Protein AF-A0A6J5XLE5-F1 (afdb_monomer_lite)

Secondary structure (DSSP, 8-state):
----SSEEEEEEEEEEEEEEEEEE--SS-SS--EEEEEEEEEEEEPPEEE-SSS---------TTSS---HHHHHHHHHT-TT-EEEEEEEEEEEEEESSTTPPPPPPEEEEEEEEEPPP-----

pLDDT: mean 75.76, std 11.76, range [43.25, 92.56]

Structure (mmCIF, N/CA/C/O backbone):
data_AF-A0A6J5XLE5-F1
#
_entry.id   AF-A0A6J5XLE5-F1
#
loop_
_atom_site.group_PDB
_atom_site.id
_atom_site.type_symbol
_atom_site.label_atom_id
_atom_site.label_alt_id
_atom_site.label_comp_id
_atom_site.label_asym_id
_atom_site.label_entity_id
_atom_site.label_seq_id
_atom_site.pdbx_PDB_ins_code
_atom_site.Cartn_x
_atom_site.Cartn_y
_atom_site.Cartn_z
_atom_site.occupancy
_atom_site.B_iso_or_equiv
_atom_site.auth_seq_id
_atom_site.auth_comp_id
_atom_site.auth_asym_id
_atom_site.auth_atom_id
_atom_site.pdbx_PDB_model_num
ATOM 1 N N . MET A 1 1 ? -3.624 3.429 15.910 1.00 61.62 1 MET A N 1
ATOM 2 C CA . MET A 1 1 ? -3.914 3.562 17.357 1.00 61.62 1 MET A CA 1
ATOM 3 C C . MET A 1 1 ? -5.343 4.045 17.485 1.00 61.62 1 MET A C 1
ATOM 5 O O . MET A 1 1 ? -5.684 4.974 16.767 1.00 61.62 1 MET A O 1
ATOM 9 N N . ASN A 1 2 ? -6.167 3.435 18.336 1.00 66.25 2 ASN A N 1
ATOM 10 C CA . ASN A 1 2 ? -7.456 4.030 18.679 1.00 66.25 2 ASN A CA 1
ATOM 11 C C . ASN A 1 2 ? -7.214 5.103 19.758 1.00 66.25 2 ASN A C 1
ATOM 13 O O . ASN A 1 2 ? -6.824 4.747 20.867 1.00 66.25 2 ASN A O 1
ATOM 17 N N . PRO A 1 3 ? -7.371 6.407 19.470 1.00 65.75 3 PRO A N 1
ATOM 18 C CA . PRO A 1 3 ? -7.127 7.446 20.467 1.00 65.75 3 PRO A CA 1
ATOM 19 C C . PRO A 1 3 ? -8.265 7.557 21.495 1.00 65.75 3 PRO A C 1
ATOM 21 O O . PRO A 1 3 ? -8.138 8.298 22.468 1.00 65.75 3 PRO A O 1
ATOM 24 N N . ASN A 1 4 ? -9.385 6.853 21.297 1.00 67.69 4 ASN A N 1
ATOM 25 C CA . ASN A 1 4 ? -10.611 7.047 22.056 1.00 67.69 4 ASN A CA 1
ATOM 26 C C . ASN A 1 4 ? -11.020 5.779 22.823 1.00 67.69 4 ASN A C 1
ATOM 28 O O . ASN A 1 4 ? -11.150 4.704 22.254 1.00 67.69 4 ASN A O 1
ATOM 32 N N . LYS A 1 5 ? -11.288 5.909 24.128 1.00 67.88 5 LYS A N 1
ATOM 33 C CA . LYS A 1 5 ? -11.741 4.791 24.981 1.00 67.88 5 LYS A CA 1
ATOM 34 C C . LYS A 1 5 ? -13.234 4.459 24.854 1.00 67.88 5 LYS A C 1
ATOM 36 O O . LYS A 1 5 ? -13.669 3.461 25.411 1.00 67.88 5 LYS A O 1
ATOM 41 N N . LYS A 1 6 ? -14.030 5.315 24.204 1.00 71.06 6 LYS A N 1
ATOM 42 C CA . LYS A 1 6 ? -15.497 5.175 24.098 1.00 71.06 6 LYS A CA 1
ATOM 43 C C . LYS A 1 6 ? -15.972 4.690 22.725 1.00 71.06 6 LYS A C 1
ATOM 45 O O . LYS A 1 6 ? -17.140 4.333 22.582 1.00 71.06 6 LYS A O 1
ATOM 50 N N . TRP A 1 7 ? -15.097 4.729 21.725 1.00 72.19 7 TRP A N 1
ATOM 51 C CA . TRP A 1 7 ? -15.421 4.414 20.338 1.00 72.19 7 TRP A CA 1
ATOM 52 C C . TRP A 1 7 ? -14.486 3.323 19.861 1.00 72.19 7 TRP A C 1
ATOM 54 O O . TRP A 1 7 ? -13.275 3.497 19.944 1.00 72.19 7 TRP A O 1
ATOM 64 N N . ASP A 1 8 ? -15.036 2.239 19.336 1.00 74.94 8 ASP A N 1
ATOM 65 C CA . ASP A 1 8 ? -14.253 1.255 18.602 1.00 74.94 8 ASP A CA 1
ATOM 66 C C . ASP A 1 8 ? -14.025 1.778 17.179 1.00 74.94 8 ASP A C 1
ATOM 68 O O . ASP A 1 8 ? -14.875 2.479 16.619 1.00 74.94 8 ASP A O 1
ATOM 72 N N . ILE A 1 9 ? -12.885 1.440 16.578 1.00 76.25 9 ILE A N 1
ATOM 73 C CA . ILE A 1 9 ? -12.625 1.742 15.167 1.00 76.25 9 ILE A CA 1
ATOM 74 C C . ILE A 1 9 ? -12.707 0.434 14.395 1.00 76.25 9 ILE A C 1
ATOM 76 O O . ILE A 1 9 ? -11.960 -0.505 14.662 1.00 76.25 9 ILE A O 1
ATOM 80 N N . TYR A 1 10 ? -13.621 0.373 13.438 1.00 78.31 10 TYR A N 1
ATOM 81 C CA . TYR A 1 10 ? -13.721 -0.726 12.496 1.00 78.31 10 TYR A CA 1
ATOM 82 C C . TYR A 1 10 ? -13.025 -0.325 11.202 1.00 78.31 10 TYR A C 1
ATOM 84 O O . TYR A 1 10 ? -13.424 0.646 10.568 1.00 78.31 10 TYR A O 1
ATOM 92 N N . TRP A 1 11 ? -11.973 -1.039 10.823 1.00 79.00 11 TRP A N 1
ATOM 93 C CA . TRP A 1 11 ? -11.353 -0.903 9.511 1.00 79.00 11 TRP A CA 1
ATOM 94 C C . TRP A 1 11 ? -12.089 -1.818 8.548 1.00 79.00 11 TRP A C 1
ATOM 96 O O . TRP A 1 11 ? -12.019 -3.036 8.679 1.00 79.00 11 TRP A O 1
ATOM 106 N N . ASP A 1 12 ? -12.806 -1.219 7.605 1.00 79.81 12 ASP A N 1
ATOM 107 C CA . ASP A 1 12 ? -13.552 -1.922 6.565 1.00 79.81 12 ASP A CA 1
ATOM 108 C C . ASP A 1 12 ? -12.626 -2.537 5.528 1.00 79.81 12 ASP A C 1
ATOM 110 O O . ASP A 1 12 ? -12.839 -3.655 5.072 1.00 79.81 12 ASP A O 1
ATOM 114 N N . SER A 1 13 ? -11.583 -1.801 5.164 1.00 84.88 13 SER A N 1
ATOM 115 C CA . SER A 1 13 ? -10.572 -2.272 4.234 1.00 84.88 13 SER A CA 1
ATOM 116 C C . SER A 1 13 ? -9.277 -1.514 4.447 1.00 84.88 13 SER A C 1
ATOM 118 O O . SER A 1 13 ? -9.279 -0.303 4.677 1.00 84.88 13 SER A O 1
ATOM 120 N N . LEU A 1 14 ? -8.165 -2.221 4.305 1.00 87.75 14 LEU A N 1
ATOM 121 C CA . LEU A 1 14 ? -6.839 -1.629 4.237 1.00 87.75 14 LEU A CA 1
ATOM 122 C C . LEU A 1 14 ? -6.209 -2.061 2.916 1.00 87.75 14 LEU A C 1
ATOM 124 O O . LEU A 1 14 ? -5.958 -3.247 2.716 1.00 87.75 14 LEU A O 1
ATOM 128 N N . GLN A 1 15 ? -5.986 -1.113 2.015 1.00 91.19 15 GLN A N 1
ATOM 129 C CA . GLN A 1 15 ? -5.373 -1.355 0.716 1.00 91.19 15 GLN A CA 1
ATOM 130 C C . GLN A 1 15 ? -3.957 -0.792 0.714 1.00 91.19 15 GLN A C 1
ATOM 132 O O . GLN A 1 15 ? -3.734 0.327 1.169 1.00 91.19 15 GLN A O 1
ATOM 137 N N . ALA A 1 16 ? -3.006 -1.560 0.198 1.00 90.75 16 ALA A N 1
ATOM 138 C CA . ALA A 1 16 ? -1.651 -1.098 -0.053 1.00 90.75 16 ALA A CA 1
ATOM 139 C C . ALA A 1 16 ? -1.346 -1.254 -1.541 1.00 90.75 16 ALA A C 1
ATOM 141 O O . ALA A 1 16 ? -1.530 -2.335 -2.096 1.00 90.75 16 ALA A O 1
ATOM 142 N N . SER A 1 17 ? -0.888 -0.178 -2.173 1.00 90.88 17 SER A N 1
ATOM 143 C CA . SER A 1 17 ? -0.597 -0.118 -3.604 1.00 90.88 17 SER A CA 1
ATOM 144 C C . SER A 1 17 ? 0.782 0.488 -3.828 1.00 90.88 17 SER A C 1
ATOM 146 O O . SER A 1 17 ? 1.108 1.516 -3.242 1.00 90.88 17 SER A O 1
ATOM 148 N N . LEU A 1 18 ? 1.595 -0.135 -4.673 1.00 90.00 18 LEU A N 1
ATOM 149 C CA . LEU A 1 18 ? 2.884 0.396 -5.099 1.00 90.00 18 LEU A CA 1
ATOM 150 C C . LEU A 1 18 ? 2.744 0.990 -6.494 1.00 90.00 18 LEU A C 1
ATOM 152 O O . LEU A 1 18 ? 2.338 0.304 -7.433 1.00 90.00 18 LEU A O 1
ATOM 156 N N . PHE A 1 19 ? 3.123 2.253 -6.618 1.00 89.06 19 PHE A N 1
ATOM 157 C CA . PHE A 1 19 ? 3.111 2.995 -7.864 1.00 89.06 19 PHE A CA 1
ATOM 158 C C . PHE A 1 19 ? 4.523 3.339 -8.313 1.00 89.06 19 PHE A C 1
ATOM 160 O O . PHE A 1 19 ? 5.391 3.635 -7.494 1.00 89.06 19 PHE A O 1
ATOM 167 N N . TYR A 1 20 ? 4.710 3.355 -9.624 1.00 87.50 20 TYR A N 1
ATOM 168 C CA . TYR A 1 20 ? 5.861 3.929 -10.300 1.00 87.50 20 TYR A CA 1
ATOM 169 C C . TYR A 1 20 ? 5.451 5.242 -10.960 1.00 87.50 20 TYR A C 1
ATOM 171 O O . TYR A 1 20 ? 4.430 5.301 -11.649 1.00 87.50 20 TYR A O 1
ATOM 179 N N . TYR A 1 21 ? 6.236 6.283 -10.716 1.00 86.31 21 TYR A N 1
ATOM 180 C CA . TYR A 1 21 ? 6.088 7.606 -11.297 1.00 86.31 21 TYR A CA 1
ATOM 181 C C . TYR A 1 21 ? 7.320 7.915 -12.136 1.00 86.31 21 TYR A C 1
ATOM 183 O O . TYR A 1 21 ? 8.426 7.978 -11.602 1.00 86.31 21 TYR A O 1
ATOM 191 N N . SER A 1 22 ? 7.114 8.155 -13.427 1.00 82.81 22 SER A N 1
ATOM 192 C CA . SER A 1 22 ? 8.182 8.549 -14.350 1.00 82.81 22 SER A CA 1
ATOM 193 C C . SER A 1 22 ? 7.774 9.787 -15.136 1.00 82.81 22 SER A C 1
ATOM 195 O O . SER A 1 22 ? 6.608 9.882 -15.538 1.00 82.81 22 SER A O 1
ATOM 197 N N . PRO A 1 23 ? 8.680 10.752 -15.360 1.00 77.19 23 PRO A N 1
ATOM 198 C CA . PRO A 1 23 ? 8.377 11.903 -16.195 1.00 77.19 23 PRO A CA 1
ATOM 199 C C . PRO A 1 23 ? 8.017 11.456 -17.620 1.00 77.19 23 PRO A C 1
ATOM 201 O O . PRO A 1 23 ? 8.737 10.694 -18.271 1.00 77.19 23 PRO A O 1
ATOM 204 N N . VAL A 1 24 ? 6.896 11.959 -18.130 1.00 72.75 24 VAL A N 1
AT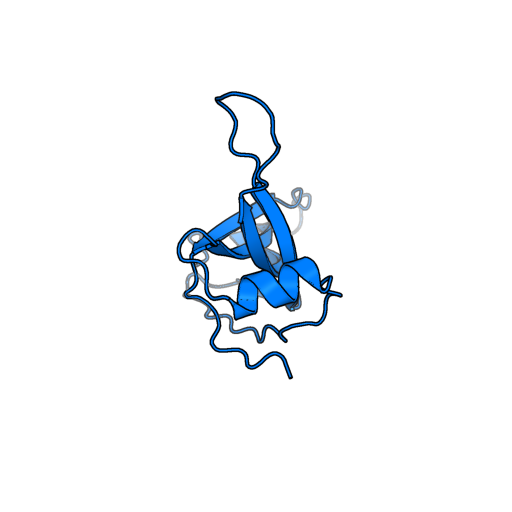OM 205 C CA . VAL A 1 24 ? 6.542 11.855 -19.543 1.00 72.75 24 VAL A CA 1
ATOM 206 C C . VAL A 1 24 ? 7.171 13.044 -20.245 1.00 72.75 24 VAL A C 1
ATOM 208 O O . VAL A 1 24 ? 6.706 14.176 -20.121 1.00 72.75 24 VAL A O 1
ATOM 211 N N . TYR A 1 25 ? 8.234 12.797 -21.007 1.00 60.25 25 TYR A N 1
ATOM 212 C CA . TYR A 1 25 ? 8.760 13.798 -21.927 1.00 60.25 25 TYR A CA 1
ATOM 213 C C . TYR A 1 25 ? 7.788 13.948 -23.099 1.00 60.25 25 TYR A C 1
ATOM 215 O O . TYR A 1 25 ? 7.925 13.301 -24.135 1.00 60.25 25 TYR A O 1
ATOM 223 N N . GLN A 1 26 ? 6.770 14.789 -22.934 1.00 55.81 26 GLN A N 1
ATOM 224 C CA . GLN A 1 26 ? 6.049 15.322 -24.080 1.00 55.81 26 GLN A CA 1
ATOM 225 C C . GLN A 1 26 ? 6.954 16.369 -24.737 1.00 55.81 26 GLN A C 1
ATOM 227 O O . GLN A 1 26 ? 7.474 17.255 -24.064 1.00 55.81 26 GLN A O 1
ATOM 232 N N . HIS A 1 27 ? 7.164 16.258 -26.051 1.00 51.38 27 HIS A N 1
ATOM 233 C CA . HIS A 1 27 ? 7.864 17.244 -26.885 1.00 51.38 27 HIS A CA 1
ATOM 234 C C . HIS A 1 27 ? 7.051 18.549 -27.004 1.00 51.38 27 HIS A C 1
ATOM 236 O O . HIS A 1 27 ? 6.711 18.994 -28.097 1.00 51.38 27 HIS A O 1
ATOM 242 N N . ILE A 1 28 ? 6.676 19.151 -25.881 1.00 54.50 28 ILE A N 1
ATOM 243 C CA . ILE A 1 28 ? 5.914 20.390 -25.838 1.00 54.50 28 ILE A CA 1
ATOM 244 C C . ILE A 1 28 ? 6.663 21.318 -24.894 1.00 54.50 28 ILE A C 1
ATOM 246 O O . ILE A 1 28 ? 6.931 20.991 -23.742 1.00 54.50 28 ILE A O 1
ATOM 250 N N . THR A 1 29 ? 7.078 22.442 -25.463 1.00 54.19 29 THR A N 1
ATOM 251 C CA . THR A 1 29 ? 7.720 23.581 -24.813 1.00 54.19 29 THR A CA 1
ATOM 252 C C . THR A 1 29 ? 7.155 23.841 -23.415 1.00 54.19 29 THR A C 1
ATOM 254 O O . THR A 1 29 ? 5.977 24.156 -23.292 1.00 54.19 29 THR A O 1
ATOM 257 N N . GLU A 1 30 ? 8.025 23.696 -22.412 1.00 57.22 30 GLU A N 1
ATOM 258 C CA . GLU A 1 30 ? 8.028 24.382 -21.111 1.00 57.22 30 GLU A CA 1
ATOM 259 C C . GLU A 1 30 ? 6.664 24.574 -20.411 1.00 57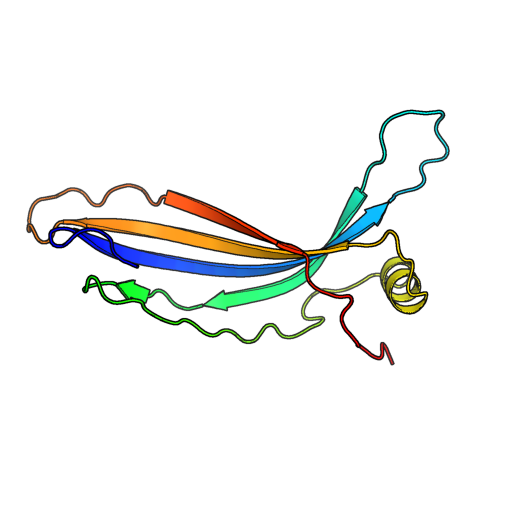.22 30 GLU A C 1
ATOM 261 O O . GLU A 1 30 ? 5.972 25.546 -20.684 1.00 57.22 30 GLU A O 1
ATOM 266 N N . LEU A 1 31 ? 6.311 23.697 -19.453 1.00 53.03 31 LEU A N 1
ATOM 267 C CA . LEU A 1 31 ? 6.177 24.048 -18.016 1.00 53.03 31 LEU A CA 1
ATOM 268 C C . LEU A 1 31 ? 5.620 22.901 -17.148 1.00 53.03 31 LEU A C 1
ATOM 270 O O . LEU A 1 31 ? 5.936 22.851 -15.964 1.00 53.03 31 LEU A O 1
ATOM 274 N N . ASP A 1 32 ? 4.841 21.973 -17.709 1.00 52.00 32 ASP A N 1
ATOM 275 C CA . ASP A 1 32 ? 4.169 20.928 -16.924 1.00 52.00 32 ASP A CA 1
ATOM 276 C C . ASP A 1 32 ? 4.840 19.565 -17.118 1.00 52.00 32 ASP A C 1
ATOM 278 O O . ASP A 1 32 ? 4.575 18.834 -18.076 1.00 52.00 32 ASP A O 1
ATOM 282 N N . GLN A 1 33 ? 5.719 19.198 -16.182 1.00 56.59 33 GLN A N 1
ATOM 283 C CA . GLN A 1 33 ? 6.195 17.820 -16.064 1.00 56.59 33 GLN A CA 1
ATOM 284 C C . GLN A 1 33 ? 5.007 16.927 -15.687 1.00 56.59 33 GLN A C 1
ATOM 286 O O . GLN A 1 33 ? 4.618 16.828 -14.524 1.00 56.59 33 GLN A O 1
ATOM 291 N N . THR A 1 34 ? 4.402 16.286 -16.683 1.00 71.06 34 THR A N 1
ATOM 292 C CA . THR A 1 34 ? 3.386 15.260 -16.453 1.00 71.06 34 THR A CA 1
ATOM 293 C C . THR A 1 34 ? 4.086 13.962 -16.068 1.00 71.06 34 THR A C 1
ATOM 295 O O .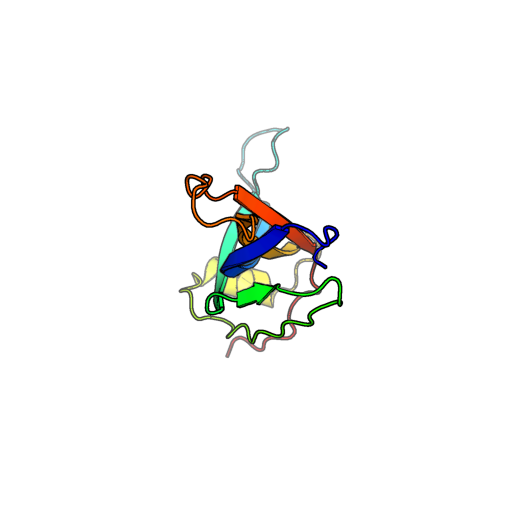 THR A 1 34 ? 4.980 13.491 -16.767 1.00 71.06 34 THR A O 1
ATOM 298 N N . TYR A 1 35 ? 3.709 13.383 -14.930 1.00 74.31 35 TYR A N 1
ATOM 299 C CA . TYR A 1 35 ? 4.233 12.090 -14.495 1.00 74.31 35 TYR A CA 1
ATOM 300 C C . TYR A 1 35 ? 3.277 10.976 -14.913 1.00 74.31 35 TYR A C 1
ATOM 302 O O . TYR A 1 35 ? 2.077 11.029 -14.633 1.00 74.31 35 TYR A O 1
ATOM 310 N N . GLN A 1 36 ? 3.812 9.938 -15.547 1.00 83.38 36 GLN A N 1
ATOM 311 C CA . GLN A 1 36 ? 3.101 8.689 -15.771 1.00 83.38 36 GLN A CA 1
ATOM 312 C C . GLN A 1 36 ? 3.039 7.940 -14.447 1.00 83.38 36 GLN A C 1
ATOM 314 O O . GLN A 1 36 ? 4.079 7.603 -13.890 1.00 83.38 36 GLN A O 1
ATOM 319 N N . ARG A 1 37 ? 1.827 7.669 -13.959 1.00 86.88 37 ARG A N 1
ATOM 320 C CA . ARG A 1 37 ? 1.584 6.836 -12.776 1.00 86.88 37 ARG A CA 1
ATOM 321 C C . ARG A 1 37 ? 1.202 5.427 -13.217 1.00 86.88 37 ARG A C 1
ATOM 323 O O . ARG A 1 37 ? 0.161 5.248 -13.845 1.00 86.88 37 ARG A O 1
ATOM 330 N N . VAL A 1 38 ? 2.004 4.435 -12.850 1.00 86.62 38 VAL A N 1
ATOM 331 C CA . VAL A 1 38 ? 1.778 3.016 -13.167 1.00 86.62 38 VAL A CA 1
ATOM 332 C C . VAL A 1 38 ? 1.598 2.233 -11.873 1.00 86.62 38 VAL A C 1
ATOM 334 O O . VAL A 1 38 ? 2.421 2.345 -10.968 1.00 86.62 38 VAL A O 1
ATOM 337 N N . LEU A 1 39 ? 0.522 1.452 -11.761 1.00 88.19 39 LEU A N 1
ATOM 338 C CA . LEU A 1 39 ? 0.328 0.528 -10.641 1.00 88.19 39 LEU A CA 1
ATOM 339 C C . LEU A 1 39 ? 1.209 -0.707 -10.857 1.00 88.19 39 LEU A C 1
ATOM 341 O O . LEU A 1 39 ? 1.017 -1.422 -11.834 1.00 88.19 39 LEU A O 1
ATOM 345 N N . LEU A 1 40 ? 2.148 -0.961 -9.947 1.00 86.62 40 LEU A N 1
ATOM 346 C CA . LEU A 1 40 ? 3.059 -2.109 -10.020 1.00 86.62 40 LEU A CA 1
ATOM 347 C C . LEU A 1 40 ? 2.563 -3.313 -9.216 1.00 86.62 40 LEU A C 1
ATOM 349 O O . LEU A 1 40 ? 2.805 -4.462 -9.582 1.00 86.62 40 LEU A O 1
ATOM 353 N N . ALA A 1 41 ? 1.910 -3.052 -8.087 1.00 88.06 41 ALA A N 1
ATOM 354 C CA . ALA A 1 41 ? 1.386 -4.084 -7.208 1.00 88.06 41 ALA A CA 1
ATOM 355 C C . ALA A 1 41 ? 0.299 -3.513 -6.301 1.00 88.06 41 ALA A C 1
ATOM 357 O O . ALA A 1 41 ? 0.379 -2.355 -5.892 1.00 88.06 41 ALA A O 1
ATOM 358 N N . ALA A 1 42 ? -0.680 -4.334 -5.940 1.00 89.69 42 ALA A N 1
ATOM 359 C CA . ALA A 1 42 ? -1.694 -3.981 -4.959 1.00 89.69 42 ALA A CA 1
ATOM 360 C C . ALA A 1 42 ? -2.035 -5.189 -4.091 1.00 89.69 42 ALA A C 1
ATOM 362 O O . ALA A 1 42 ? -2.052 -6.322 -4.557 1.00 89.69 42 ALA A O 1
ATOM 363 N N . THR A 1 43 ? -2.343 -4.943 -2.825 1.00 89.25 43 THR A N 1
ATOM 364 C CA . THR A 1 43 ? -2.902 -5.945 -1.923 1.00 89.25 43 THR A CA 1
ATOM 365 C C . THR A 1 43 ? -3.966 -5.307 -1.045 1.00 89.25 43 THR A C 1
ATOM 367 O O . THR A 1 43 ? -3.926 -4.109 -0.753 1.00 89.25 43 THR A O 1
ATOM 370 N N . SER A 1 44 ? -4.931 -6.111 -0.620 1.00 88.38 44 SER A N 1
ATOM 371 C CA . SER A 1 44 ? -5.953 -5.710 0.338 1.00 88.38 44 SER A CA 1
ATOM 372 C C . SER A 1 44 ? -5.903 -6.636 1.537 1.00 88.38 44 SER A C 1
ATOM 374 O O . SER A 1 44 ? -5.919 -7.858 1.389 1.00 88.38 44 SER A O 1
ATOM 376 N N . LEU A 1 45 ? -5.885 -6.055 2.727 1.00 84.38 45 LEU A N 1
ATOM 377 C CA . LEU A 1 45 ? -6.012 -6.792 3.967 1.00 84.38 45 LEU A CA 1
ATOM 378 C C . LEU A 1 45 ? -7.471 -6.862 4.406 1.00 84.38 45 LEU A C 1
ATOM 380 O O . LEU A 1 45 ? -8.254 -5.929 4.205 1.00 84.38 45 LEU A O 1
ATOM 384 N N . SER A 1 46 ? -7.798 -7.985 5.041 1.00 79.62 46 SER A N 1
ATOM 385 C CA . SER A 1 46 ? -9.107 -8.229 5.630 1.00 79.62 46 SER A CA 1
ATOM 386 C C . SER A 1 46 ? -9.473 -7.161 6.670 1.00 79.62 46 SER A C 1
ATOM 388 O O . SER A 1 46 ? -8.579 -6.605 7.318 1.00 79.62 46 SER A O 1
ATOM 390 N N . PRO A 1 47 ? -10.780 -6.914 6.879 1.00 80.19 47 PRO A N 1
ATOM 391 C CA . PRO A 1 47 ? -11.260 -5.975 7.883 1.00 80.19 47 PRO A CA 1
ATOM 392 C C . PRO A 1 47 ? -10.674 -6.257 9.271 1.00 80.19 47 PRO A C 1
ATOM 394 O O . PRO A 1 47 ? -10.542 -7.414 9.679 1.00 80.19 47 PRO A O 1
ATOM 397 N N . LEU A 1 48 ? -10.370 -5.198 10.021 1.00 80.69 48 LEU A N 1
ATOM 398 C CA . LEU A 1 48 ? -9.780 -5.291 11.356 1.00 80.69 48 LEU A CA 1
ATOM 399 C C . LEU A 1 48 ? -10.577 -4.449 12.352 1.00 80.69 48 LEU A C 1
ATOM 401 O O . LEU A 1 48 ? -10.867 -3.282 12.106 1.00 80.69 48 LEU A O 1
ATOM 405 N N . LEU A 1 49 ? -10.906 -5.024 13.507 1.00 78.00 49 LEU A N 1
ATOM 406 C CA . LEU A 1 49 ? -11.556 -4.296 14.593 1.00 78.00 49 LEU A CA 1
ATOM 407 C C . LEU A 1 49 ? -10.518 -3.858 15.632 1.00 78.00 49 LEU A C 1
ATOM 409 O O . LEU A 1 49 ? -9.837 -4.688 16.232 1.00 78.00 49 LEU A O 1
ATOM 413 N N . LEU A 1 50 ? -10.447 -2.554 15.887 1.00 76.44 50 LEU A N 1
ATOM 414 C CA . LEU A 1 50 ? -9.600 -1.954 16.911 1.00 76.44 50 LEU A CA 1
ATOM 415 C C . LEU A 1 50 ? -10.443 -1.567 18.133 1.00 76.44 50 LEU A C 1
ATOM 417 O O . LEU A 1 50 ? -11.003 -0.472 18.203 1.00 76.44 50 LEU A O 1
ATOM 421 N N . THR A 1 51 ? -10.513 -2.478 19.104 1.00 68.69 51 THR A N 1
ATOM 422 C CA . THR A 1 51 ? -11.302 -2.329 20.345 1.00 68.69 51 THR A CA 1
ATOM 423 C C . THR A 1 51 ? -10.539 -1.697 21.510 1.00 68.69 51 THR A C 1
ATOM 425 O O . THR A 1 51 ? -11.134 -1.348 22.525 1.00 68.69 51 THR A O 1
ATOM 428 N N . THR A 1 52 ? -9.213 -1.561 21.417 1.00 64.12 52 THR A N 1
ATOM 429 C CA . THR A 1 52 ? -8.381 -1.047 22.517 1.00 64.12 52 THR A CA 1
ATOM 430 C C . THR A 1 52 ? -7.528 0.133 22.069 1.00 64.12 52 THR A C 1
ATOM 432 O O . THR A 1 52 ? -7.190 0.266 20.894 1.00 64.12 52 THR A O 1
ATOM 435 N N . THR A 1 53 ? -7.132 0.986 23.018 1.00 63.00 53 THR A N 1
ATOM 436 C CA . THR A 1 53 ? -6.204 2.109 22.785 1.00 63.00 53 THR A CA 1
ATOM 437 C C . THR A 1 53 ? -4.781 1.671 22.429 1.00 63.00 53 THR A C 1
ATOM 439 O O . THR A 1 53 ? -3.919 2.514 22.182 1.00 63.00 53 THR A O 1
ATOM 442 N N . ASN A 1 54 ? -4.508 0.366 22.406 1.00 67.88 54 ASN A N 1
ATOM 443 C CA . ASN A 1 54 ? -3.182 -0.157 22.132 1.00 67.88 54 ASN A CA 1
ATOM 444 C C . ASN A 1 54 ? -2.814 0.026 20.656 1.00 67.88 54 ASN A C 1
ATOM 446 O O . ASN A 1 54 ? -3.654 0.032 19.750 1.00 67.88 54 ASN A O 1
ATOM 450 N N . GLN A 1 55 ? -1.518 0.192 20.408 1.00 71.94 55 GLN A N 1
ATOM 451 C CA . GLN A 1 55 ? -0.993 0.161 19.053 1.00 71.94 55 GLN A CA 1
ATOM 452 C C . GLN A 1 55 ? -1.218 -1.238 18.475 1.00 71.94 55 GLN A C 1
ATOM 454 O O . GLN A 1 55 ? -0.910 -2.239 19.114 1.00 71.94 55 GLN A O 1
ATOM 459 N N . THR A 1 56 ? -1.791 -1.297 17.277 1.00 77.00 56 THR A N 1
ATOM 460 C CA . THR A 1 56 ? -1.946 -2.543 16.529 1.00 77.00 56 THR A CA 1
ATOM 461 C C . THR A 1 56 ? -0.998 -2.487 15.352 1.00 77.00 56 THR A C 1
ATOM 463 O O . THR A 1 56 ? -1.053 -1.544 14.561 1.00 77.00 56 THR A O 1
ATOM 466 N N . LEU A 1 57 ? -0.103 -3.467 15.285 1.00 82.25 57 LEU A N 1
ATOM 467 C CA . LEU A 1 57 ? 0.811 -3.631 14.171 1.00 82.25 57 LEU A CA 1
ATOM 468 C C . LEU A 1 57 ? 0.134 -4.504 13.121 1.00 82.25 57 LEU A C 1
ATOM 470 O O . LEU A 1 57 ? -0.403 -5.563 13.439 1.00 82.25 57 LEU A O 1
ATOM 474 N N . VAL A 1 58 ? 0.160 -4.041 11.878 1.00 80.31 58 VAL A N 1
ATOM 475 C CA . VAL A 1 58 ? -0.389 -4.765 10.738 1.00 80.31 58 VAL A CA 1
ATOM 476 C C . VAL A 1 58 ? 0.720 -4.956 9.722 1.00 80.31 58 VAL A C 1
ATOM 478 O O . VAL A 1 58 ? 1.398 -4.004 9.343 1.00 80.31 58 VAL A O 1
ATOM 481 N N . SER A 1 59 ? 0.908 -6.202 9.304 1.00 84.38 59 SER A N 1
ATOM 482 C CA . SER A 1 59 ? 1.876 -6.577 8.282 1.00 84.38 59 SER A CA 1
ATOM 483 C C . SER A 1 59 ? 1.135 -7.081 7.055 1.00 84.38 59 SER A C 1
ATOM 485 O O . SER A 1 59 ? 0.193 -7.863 7.169 1.00 84.38 59 SER A O 1
ATOM 487 N N . PHE A 1 60 ? 1.584 -6.657 5.882 1.00 83.75 60 PHE A N 1
ATOM 488 C CA . PHE A 1 60 ? 1.118 -7.166 4.600 1.00 83.75 60 PHE A CA 1
ATOM 489 C C . PHE A 1 60 ? 2.310 -7.602 3.762 1.00 83.75 60 PHE A C 1
ATOM 491 O O . PHE A 1 60 ? 3.432 -7.128 3.944 1.00 83.75 60 PHE A O 1
ATOM 498 N N . LYS A 1 61 ? 2.045 -8.516 2.832 1.00 85.12 61 LYS A N 1
ATOM 499 C CA . LYS A 1 61 ? 2.965 -8.843 1.750 1.00 85.12 61 LYS A CA 1
ATOM 500 C C . LYS A 1 61 ? 2.413 -8.223 0.482 1.00 85.12 61 LYS A C 1
ATOM 502 O O . LYS A 1 61 ? 1.236 -8.405 0.176 1.00 85.12 61 LYS A O 1
ATOM 507 N N . LEU A 1 62 ? 3.264 -7.491 -0.219 1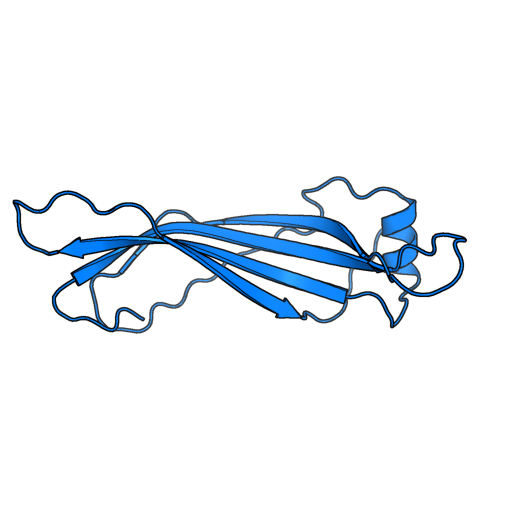.00 82.81 62 LEU A N 1
ATOM 508 C CA . LEU A 1 62 ? 2.947 -6.943 -1.522 1.00 82.81 62 LEU A CA 1
ATOM 509 C C . LEU A 1 62 ? 3.676 -7.794 -2.563 1.00 82.81 62 LEU A C 1
ATOM 511 O O . LEU A 1 62 ? 4.902 -7.739 -2.644 1.00 82.81 62 LEU A O 1
ATOM 515 N N . SER A 1 63 ? 2.933 -8.630 -3.285 1.00 77.56 63 SER A N 1
ATOM 516 C CA . SER A 1 63 ? 3.493 -9.422 -4.380 1.00 77.56 63 SER A CA 1
ATOM 517 C C . SER A 1 63 ? 3.783 -8.491 -5.545 1.00 77.56 63 SER A C 1
ATOM 519 O O . SER A 1 63 ? 2.914 -7.760 -6.011 1.00 77.56 63 SER A O 1
ATOM 521 N N . THR A 1 64 ? 5.033 -8.458 -5.973 1.00 64.06 64 THR A N 1
ATOM 522 C CA . THR A 1 64 ? 5.493 -7.558 -7.027 1.00 64.06 64 THR A CA 1
ATOM 523 C C . THR A 1 64 ? 5.129 -8.142 -8.390 1.00 64.06 64 THR A C 1
ATOM 525 O O . THR A 1 64 ? 5.395 -9.322 -8.602 1.00 64.06 64 THR A O 1
ATOM 528 N N . LEU A 1 65 ? 4.553 -7.321 -9.284 1.00 62.62 65 LEU A N 1
ATOM 529 C CA . LEU A 1 65 ? 4.072 -7.676 -10.637 1.00 62.62 65 LEU A CA 1
ATOM 530 C C . LEU A 1 65 ? 2.754 -8.474 -10.710 1.00 62.62 65 LEU A C 1
ATOM 532 O O . LEU A 1 65 ? 2.537 -9.225 -11.655 1.00 62.62 65 LEU A O 1
ATOM 536 N N . ASP A 1 66 ? 1.822 -8.265 -9.776 1.00 59.34 66 ASP A N 1
ATOM 537 C CA . ASP A 1 66 ? 0.427 -8.707 -9.995 1.00 59.34 66 ASP A CA 1
ATOM 538 C C . ASP A 1 66 ? -0.264 -7.907 -11.122 1.00 59.34 66 ASP A C 1
ATOM 540 O O . ASP A 1 66 ? -1.284 -8.333 -11.667 1.00 59.34 66 ASP A O 1
ATOM 544 N N . ALA A 1 67 ? 0.281 -6.739 -11.478 1.00 65.19 67 ALA A N 1
ATOM 545 C CA . ALA A 1 67 ? -0.208 -5.895 -12.559 1.00 65.19 67 ALA A CA 1
ATOM 546 C C . ALA A 1 67 ? 0.682 -6.022 -13.803 1.00 65.19 67 ALA A C 1
ATOM 548 O O . ALA A 1 67 ? 1.908 -6.036 -13.704 1.00 65.19 67 ALA A O 1
ATOM 549 N N . TYR A 1 68 ? 0.056 -6.071 -14.983 1.00 71.69 68 TYR A N 1
ATOM 550 C CA . TYR A 1 68 ? 0.768 -6.000 -16.258 1.00 71.69 68 TYR A CA 1
ATOM 551 C C . TYR A 1 68 ? 1.535 -4.674 -16.359 1.00 71.69 68 TYR A C 1
ATOM 553 O O . TYR A 1 68 ? 0.938 -3.598 -16.270 1.00 71.69 68 TYR A O 1
ATOM 561 N N . VAL A 1 69 ? 2.848 -4.767 -16.564 1.00 74.31 69 VAL A N 1
ATOM 562 C CA . VAL A 1 69 ? 3.738 -3.632 -16.820 1.00 74.31 69 VAL A CA 1
ATOM 563 C C . VAL A 1 69 ? 4.159 -3.705 -18.281 1.00 74.31 69 VAL A C 1
ATOM 565 O O . VAL A 1 69 ? 4.657 -4.735 -18.726 1.00 74.31 69 VAL A O 1
ATOM 568 N N . ALA A 1 70 ? 3.923 -2.630 -19.030 1.00 77.81 70 ALA A N 1
ATOM 569 C CA . ALA A 1 70 ? 4.330 -2.551 -20.427 1.00 77.81 70 ALA A CA 1
ATOM 570 C C . ALA A 1 70 ? 5.865 -2.506 -20.557 1.00 77.81 70 ALA A C 1
ATOM 572 O O . ALA A 1 70 ? 6.553 -1.992 -19.670 1.00 77.81 70 ALA A O 1
ATOM 573 N N . ASP A 1 71 ? 6.392 -3.032 -21.666 1.00 80.19 71 ASP A N 1
ATOM 574 C CA . ASP A 1 71 ? 7.837 -3.196 -21.886 1.00 80.19 71 ASP A CA 1
ATOM 575 C C . ASP A 1 71 ? 8.612 -1.872 -21.780 1.00 80.19 71 ASP A C 1
ATOM 577 O O . ASP A 1 71 ? 9.741 -1.846 -21.300 1.00 80.19 71 ASP A O 1
ATOM 581 N N . ASP A 1 72 ? 8.012 -0.748 -22.180 1.00 78.31 72 ASP A N 1
ATOM 582 C CA . ASP A 1 72 ? 8.620 0.580 -22.064 1.00 78.31 72 ASP A CA 1
ATOM 583 C C . ASP A 1 72 ? 8.857 0.981 -20.602 1.00 78.31 72 ASP A C 1
ATOM 585 O O . ASP A 1 72 ? 9.916 1.508 -20.259 1.00 78.31 72 ASP A O 1
ATOM 589 N N . VAL A 1 73 ? 7.896 0.689 -19.727 1.00 78.88 73 VAL A N 1
ATOM 590 C CA . VAL A 1 73 ? 7.991 0.940 -18.287 1.00 78.88 73 VAL A CA 1
ATOM 591 C C . VAL A 1 73 ? 8.968 -0.038 -17.637 1.00 78.88 73 VAL A C 1
ATOM 593 O O . VAL A 1 73 ? 9.782 0.376 -16.814 1.00 78.88 73 VAL A O 1
ATOM 596 N N . ALA A 1 74 ? 8.931 -1.315 -18.025 1.00 78.81 74 ALA A N 1
ATOM 597 C CA . ALA A 1 74 ? 9.861 -2.325 -17.523 1.00 78.81 74 ALA A CA 1
ATOM 598 C C . ALA A 1 74 ? 11.320 -1.962 -17.853 1.00 78.81 74 ALA A C 1
ATOM 600 O O . ALA A 1 74 ? 12.181 -1.999 -16.972 1.00 78.81 74 ALA A O 1
ATOM 601 N N . ASN A 1 75 ? 11.576 -1.523 -19.088 1.00 80.62 75 ASN A N 1
ATOM 602 C CA . ASN A 1 75 ? 12.897 -1.075 -19.523 1.00 80.62 75 ASN A CA 1
ATOM 603 C C . ASN A 1 75 ? 13.360 0.165 -18.751 1.00 80.62 75 ASN A C 1
ATOM 605 O O . ASN A 1 75 ? 14.472 0.168 -18.236 1.00 80.62 75 ASN A O 1
ATOM 609 N N . LYS A 1 76 ? 12.498 1.174 -18.560 1.00 79.44 76 LYS A N 1
ATOM 610 C CA . LYS A 1 76 ? 12.852 2.365 -17.763 1.00 79.44 76 LYS A CA 1
ATOM 611 C C . LYS A 1 76 ? 13.211 2.033 -16.315 1.00 79.44 76 LYS A C 1
ATOM 613 O O . LYS A 1 76 ? 14.173 2.581 -15.780 1.00 79.44 76 LYS A O 1
ATOM 618 N N . ILE A 1 77 ? 12.457 1.125 -15.690 1.00 79.25 77 ILE A N 1
ATOM 619 C CA . ILE A 1 77 ? 12.759 0.637 -14.339 1.00 79.25 77 ILE A CA 1
ATOM 620 C C . ILE A 1 77 ? 14.130 -0.055 -14.324 1.00 79.25 77 ILE A C 1
ATOM 622 O O . ILE A 1 77 ? 14.930 0.204 -13.425 1.00 79.25 77 ILE A O 1
ATOM 626 N N . SER A 1 78 ? 14.417 -0.893 -15.326 1.00 78.50 78 SER A N 1
ATOM 627 C CA . SER A 1 78 ? 15.698 -1.598 -15.463 1.00 78.50 78 SER A CA 1
ATOM 628 C C . SER A 1 78 ? 16.880 -0.657 -15.715 1.00 78.50 78 SER A C 1
ATOM 630 O O . SER A 1 78 ? 17.972 -0.899 -15.202 1.00 78.50 78 SER A O 1
ATOM 632 N N . ASP A 1 79 ? 16.675 0.419 -16.474 1.00 78.69 79 ASP A N 1
ATOM 633 C CA . ASP A 1 79 ? 17.706 1.412 -16.795 1.00 78.69 79 ASP A CA 1
ATOM 634 C C . ASP A 1 79 ? 18.130 2.235 -15.564 1.00 78.69 79 ASP A C 1
ATOM 636 O O . ASP A 1 79 ? 19.181 2.880 -15.572 1.00 78.69 79 ASP A O 1
ATOM 640 N N . GLY A 1 80 ? 17.342 2.197 -14.481 1.00 69.12 80 GLY A N 1
ATOM 641 C CA . GLY A 1 80 ? 17.720 2.766 -13.190 1.00 69.12 80 GLY A CA 1
ATOM 642 C C . GLY A 1 80 ? 17.793 4.293 -13.189 1.00 69.12 80 GLY A C 1
ATOM 643 O O . GLY A 1 80 ? 18.667 4.869 -12.536 1.00 69.12 80 GLY A O 1
ATOM 644 N N . ASN A 1 81 ? 16.895 4.962 -13.917 1.00 70.06 81 ASN A N 1
ATOM 645 C CA . ASN A 1 81 ? 16.851 6.421 -13.971 1.00 70.06 81 ASN A CA 1
ATOM 646 C C . ASN A 1 81 ? 16.612 7.024 -12.570 1.00 70.06 81 ASN A C 1
ATOM 648 O O . ASN A 1 81 ? 15.689 6.655 -11.847 1.00 70.06 81 ASN A O 1
ATOM 652 N N . THR A 1 82 ? 17.436 8.001 -12.192 1.00 63.59 82 THR A N 1
ATOM 653 C CA . THR A 1 82 ? 17.430 8.635 -10.862 1.00 63.59 82 THR A CA 1
ATOM 654 C C . THR A 1 82 ? 16.259 9.589 -10.626 1.00 63.59 82 THR A C 1
ATOM 656 O O . THR A 1 82 ? 16.059 10.039 -9.499 1.00 63.59 82 THR A O 1
ATOM 659 N N . THR A 1 83 ? 15.503 9.919 -11.673 1.00 73.44 83 THR A N 1
ATOM 660 C CA . THR A 1 83 ? 14.322 10.798 -11.593 1.00 73.44 83 THR A CA 1
ATOM 661 C C . THR A 1 83 ? 13.012 10.045 -11.377 1.00 73.44 83 THR A C 1
ATOM 663 O O . THR A 1 83 ? 11.990 10.675 -11.095 1.00 73.44 83 THR A O 1
ATOM 666 N N . ASP A 1 84 ? 13.038 8.717 -11.471 1.00 79.31 84 ASP A N 1
ATOM 667 C CA . ASP A 1 84 ? 11.868 7.885 -11.241 1.00 79.31 84 ASP A CA 1
ATOM 668 C C . ASP A 1 84 ? 11.586 7.724 -9.741 1.00 79.31 84 ASP A C 1
ATOM 670 O O . ASP A 1 84 ? 12.494 7.614 -8.913 1.00 79.31 84 ASP A O 1
ATOM 674 N N . LEU A 1 85 ? 10.301 7.691 -9.382 1.00 85.19 85 LEU A N 1
ATOM 675 C CA . LEU A 1 85 ? 9.852 7.559 -7.998 1.00 85.19 85 LEU A CA 1
ATOM 676 C C . LEU A 1 85 ? 8.968 6.331 -7.826 1.00 85.19 85 LEU A C 1
ATOM 678 O O . LEU A 1 85 ? 7.994 6.128 -8.551 1.00 85.19 85 LEU A O 1
ATOM 682 N N . PHE A 1 86 ? 9.263 5.559 -6.789 1.00 87.31 86 PHE A N 1
ATOM 683 C CA . PHE A 1 86 ? 8.406 4.480 -6.324 1.00 87.31 86 PHE A CA 1
ATOM 684 C C . PHE A 1 86 ? 7.658 4.965 -5.087 1.00 87.31 86 PHE A C 1
ATOM 686 O O . PHE A 1 86 ? 8.266 5.414 -4.114 1.00 87.31 86 PHE A O 1
ATOM 693 N N . VAL A 1 87 ? 6.330 4.895 -5.121 1.00 90.38 87 VAL A N 1
ATOM 694 C CA . VAL A 1 87 ? 5.469 5.409 -4.052 1.00 90.38 87 VAL A CA 1
ATOM 695 C C . VAL A 1 87 ? 4.567 4.297 -3.553 1.00 90.38 87 VAL A C 1
ATOM 697 O O . VAL A 1 87 ? 3.765 3.745 -4.304 1.00 90.38 87 VAL A O 1
ATOM 700 N N . LEU A 1 88 ? 4.679 3.995 -2.265 1.00 90.31 88 LEU A N 1
ATOM 701 C CA . LEU A 1 88 ? 3.730 3.155 -1.554 1.00 90.31 88 LEU A CA 1
ATOM 702 C C . LEU A 1 88 ? 2.571 4.025 -1.061 1.00 90.31 88 LEU A C 1
ATOM 704 O O . LEU A 1 88 ? 2.767 4.929 -0.247 1.00 90.31 88 LEU A O 1
ATOM 708 N N . GLU A 1 89 ? 1.368 3.728 -1.537 1.00 92.56 89 GLU A N 1
ATOM 709 C CA . GLU A 1 89 ? 0.114 4.283 -1.036 1.00 92.56 89 GLU A CA 1
ATOM 710 C C . GLU A 1 89 ? -0.575 3.265 -0.122 1.00 92.56 89 GLU A C 1
ATOM 712 O O . GLU A 1 89 ? -0.781 2.113 -0.505 1.00 92.56 89 GLU A O 1
ATOM 717 N N . ILE A 1 90 ? -0.954 3.696 1.080 1.00 91.19 90 ILE A N 1
ATOM 718 C CA . ILE A 1 90 ? -1.772 2.924 2.017 1.00 91.19 90 ILE A CA 1
ATOM 719 C C . ILE A 1 90 ? -3.101 3.650 2.196 1.00 91.19 90 ILE A C 1
ATOM 721 O O . ILE A 1 90 ? -3.137 4.727 2.790 1.00 91.19 90 ILE A O 1
ATOM 725 N N . SER A 1 91 ? -4.189 3.047 1.729 1.00 90.94 91 SER A N 1
ATOM 726 C CA . SER A 1 91 ? -5.547 3.570 1.865 1.00 90.94 91 SER A CA 1
ATOM 727 C C . SER A 1 91 ? -6.309 2.784 2.926 1.00 90.94 91 SER A C 1
ATOM 729 O O . SER A 1 91 ? -6.471 1.566 2.834 1.00 90.94 91 SER A O 1
ATOM 731 N N . VAL A 1 92 ? -6.795 3.485 3.945 1.00 88.38 92 VAL A N 1
ATOM 732 C CA . VAL A 1 92 ? -7.586 2.925 5.042 1.00 88.38 92 VAL A CA 1
ATOM 733 C C . VAL A 1 92 ? -9.023 3.398 4.892 1.00 88.38 92 VAL A C 1
ATOM 735 O O . VAL A 1 92 ? -9.282 4.599 4.919 1.00 88.38 92 VAL A O 1
ATOM 738 N N . CYS A 1 93 ? -9.956 2.460 4.787 1.00 87.44 93 CYS A N 1
ATOM 739 C CA . CYS A 1 93 ? -11.380 2.721 4.936 1.00 87.44 93 CYS A CA 1
ATOM 740 C C . CYS A 1 93 ? -11.796 2.320 6.352 1.00 87.44 93 CYS A C 1
ATOM 742 O O . CYS A 1 93 ? -11.571 1.177 6.761 1.00 87.44 93 CYS A O 1
ATOM 744 N N . TYR A 1 94 ? -12.357 3.248 7.124 1.00 85.19 94 TYR A N 1
ATOM 745 C CA . TYR A 1 94 ? -12.717 2.989 8.512 1.00 85.19 94 TYR A CA 1
ATOM 746 C C . TYR A 1 94 ? -13.998 3.687 8.961 1.00 85.19 94 TYR A C 1
ATOM 748 O O . TYR A 1 94 ? -14.372 4.760 8.487 1.00 85.19 94 TYR A O 1
ATOM 756 N N . ARG A 1 95 ? -14.642 3.086 9.959 1.00 84.81 95 ARG A N 1
ATOM 757 C CA . ARG A 1 95 ? -15.840 3.584 10.632 1.00 84.81 95 ARG A CA 1
ATOM 758 C C . ARG A 1 95 ? -15.622 3.612 12.133 1.00 84.81 95 ARG A C 1
ATOM 760 O O . ARG A 1 95 ? -15.046 2.692 12.713 1.00 84.81 95 ARG A O 1
ATOM 767 N N . TYR A 1 96 ? -16.136 4.650 12.777 1.00 76.75 96 TYR A N 1
ATOM 768 C CA . TYR A 1 96 ? -16.234 4.683 14.230 1.00 76.75 96 TYR A CA 1
ATOM 769 C C . TYR A 1 96 ? -17.518 3.984 14.666 1.00 76.75 96 TYR A C 1
ATOM 771 O O . TYR A 1 96 ? -18.589 4.250 14.129 1.00 76.75 96 TYR A O 1
ATOM 779 N N . LYS A 1 97 ? -17.441 3.114 15.668 1.00 71.31 97 LYS A N 1
ATOM 780 C CA . LYS A 1 97 ? -18.618 2.503 16.280 1.00 71.31 97 LYS A CA 1
ATOM 781 C C . LYS A 1 97 ? -18.657 2.870 17.754 1.00 71.31 97 LYS A C 1
ATOM 783 O O 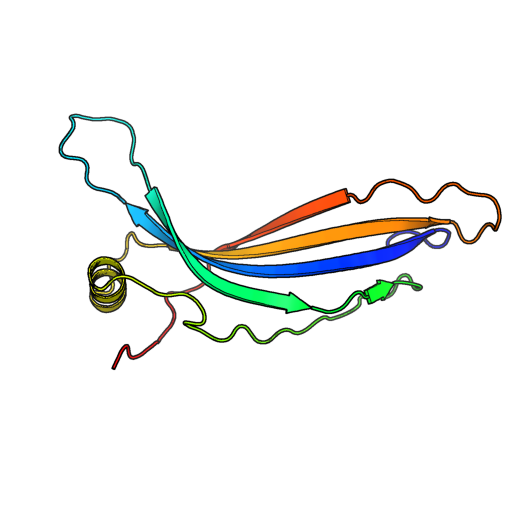. LYS A 1 97 ? -17.751 2.539 18.513 1.00 71.31 97 LYS A O 1
ATOM 788 N N . LEU A 1 98 ? -19.715 3.562 18.164 1.00 68.75 98 LEU A N 1
ATOM 789 C CA . LEU A 1 98 ? -19.977 3.776 19.581 1.00 68.75 98 LEU A CA 1
ATOM 790 C C . LEU A 1 98 ? -20.437 2.445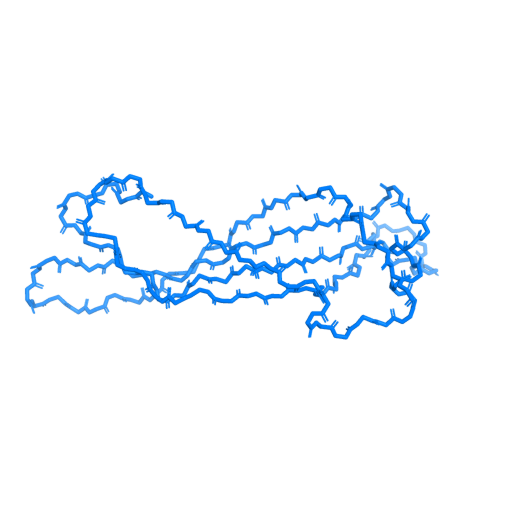 20.191 1.00 68.75 98 LEU A C 1
ATOM 792 O O . LEU A 1 98 ? -21.267 1.759 19.598 1.00 68.75 98 LEU A O 1
ATOM 796 N N . GLN A 1 99 ? -19.971 2.097 21.391 1.00 64.19 99 GLN A N 1
ATOM 797 C CA . GLN A 1 99 ? -20.398 0.875 22.099 1.00 64.19 99 GLN A CA 1
ATOM 798 C C . GLN A 1 99 ? -21.877 0.896 22.569 1.00 64.19 99 GLN A C 1
ATOM 800 O O . GLN A 1 99 ? -22.305 0.033 23.331 1.00 64.19 99 GLN A O 1
ATOM 805 N N . SER A 1 100 ? -22.679 1.866 22.119 1.00 62.56 100 SER A N 1
ATOM 806 C CA . SER A 1 100 ? -24.103 1.994 22.446 1.00 62.56 100 SER A CA 1
ATOM 807 C C . SER A 1 100 ? -24.980 1.325 21.385 1.00 62.56 100 SER A C 1
ATOM 809 O O . SER A 1 100 ? -24.691 1.409 20.192 1.00 62.56 100 SER A O 1
ATOM 811 N N . LYS A 1 101 ? -26.065 0.670 21.815 1.00 58.56 101 LYS A N 1
ATOM 812 C CA . LYS A 1 101 ? -26.909 -0.194 20.969 1.00 58.56 101 LYS A CA 1
ATOM 813 C C . LYS A 1 101 ? -27.769 0.549 19.933 1.00 58.56 101 LYS A C 1
ATOM 815 O O . LYS A 1 101 ? -28.196 -0.091 18.980 1.00 58.56 101 LYS A O 1
ATOM 820 N N . ASP A 1 102 ? -27.951 1.864 20.063 1.00 58.38 102 ASP A N 1
ATOM 821 C CA . ASP A 1 102 ? -28.943 2.630 19.282 1.00 58.38 102 ASP A CA 1
ATOM 822 C C . ASP A 1 102 ? -28.349 3.685 18.331 1.00 58.38 102 ASP A C 1
ATOM 824 O O . ASP A 1 102 ? -29.026 4.628 17.920 1.00 58.38 102 ASP A O 1
ATOM 828 N N . VAL A 1 103 ? -27.069 3.569 17.965 1.00 62.03 103 VAL A N 1
ATOM 829 C CA . VAL A 1 103 ? -26.414 4.571 17.110 1.00 62.03 103 VAL A CA 1
ATOM 830 C C . VAL A 1 103 ? -26.394 4.113 15.654 1.00 62.03 103 VAL A C 1
ATOM 832 O O . VAL A 1 103 ? -25.901 3.028 15.342 1.00 62.03 103 VAL A O 1
ATOM 835 N N . LYS A 1 104 ? -26.903 4.965 14.750 1.00 65.75 104 LYS A N 1
ATOM 836 C CA . LYS A 1 104 ? -26.740 4.801 13.296 1.00 65.75 104 LYS A CA 1
ATOM 837 C C . LYS A 1 104 ? -25.262 4.585 12.971 1.00 65.75 104 LYS A C 1
ATOM 839 O O . LYS A 1 104 ? -24.419 5.365 13.407 1.00 65.75 104 LYS A O 1
ATOM 844 N N . ILE A 1 105 ? -24.963 3.544 12.193 1.00 65.56 105 ILE A N 1
ATOM 845 C CA . ILE A 1 105 ? -23.605 3.280 11.711 1.00 65.56 105 ILE A CA 1
ATOM 846 C C . ILE A 1 105 ? -23.171 4.495 10.875 1.00 65.56 105 ILE A C 1
ATOM 848 O O . ILE A 1 105 ? -23.860 4.808 9.902 1.00 65.56 105 ILE A O 1
ATOM 852 N N . PRO A 1 106 ? -22.095 5.206 11.253 1.00 71.56 106 PRO A N 1
ATOM 853 C CA . PRO A 1 106 ? -21.629 6.348 10.483 1.00 71.56 106 PRO A CA 1
ATOM 854 C C . PRO A 1 106 ? -21.059 5.900 9.136 1.00 71.56 106 PRO A C 1
ATOM 856 O O . PRO A 1 106 ? -20.629 4.753 8.970 1.00 71.56 106 PRO A O 1
ATOM 859 N N . GLU A 1 107 ? -21.057 6.826 8.181 1.00 80.00 107 GLU A N 1
ATOM 860 C CA . GLU A 1 107 ? -20.461 6.599 6.870 1.00 80.00 107 GLU A CA 1
ATOM 861 C C . GLU A 1 107 ? -18.958 6.289 6.987 1.00 80.00 107 GLU A C 1
ATOM 863 O O . GLU A 1 107 ? -18.282 6.782 7.902 1.00 80.00 107 GLU A O 1
ATOM 868 N N . PRO A 1 108 ? -18.433 5.434 6.095 1.00 81.25 108 PRO A N 1
ATOM 869 C CA . PRO A 1 108 ? -17.014 5.129 6.056 1.00 81.25 108 PRO A CA 1
ATOM 870 C C . PRO A 1 108 ? -16.197 6.365 5.683 1.00 81.25 108 PRO A C 1
ATOM 872 O O . PRO A 1 108 ? -16.514 7.080 4.736 1.00 81.25 108 PRO A O 1
ATOM 875 N N . ASN A 1 109 ? -15.107 6.583 6.414 1.00 84.50 109 ASN A N 1
ATOM 876 C CA . ASN A 1 109 ? -14.079 7.550 6.058 1.00 84.50 109 ASN A CA 1
ATOM 877 C C . ASN A 1 109 ? -12.951 6.833 5.324 1.00 84.50 109 ASN A C 1
ATOM 879 O O . ASN A 1 109 ? -12.561 5.732 5.713 1.00 84.50 109 ASN A O 1
ATOM 883 N N . VAL A 1 110 ? -12.394 7.487 4.306 1.00 87.69 110 VAL A N 1
ATOM 884 C CA . VAL A 1 110 ? -11.223 7.000 3.574 1.00 87.69 110 VAL A CA 1
ATOM 885 C C . VAL A 1 110 ? -10.056 7.940 3.828 1.00 87.69 110 VAL A C 1
ATOM 887 O O . VAL A 1 110 ? -10.194 9.157 3.725 1.00 87.69 110 VAL A O 1
ATOM 890 N N . GLN A 1 111 ? -8.901 7.374 4.156 1.00 89.69 111 GLN A N 1
ATOM 891 C CA . GLN A 1 111 ? -7.668 8.122 4.350 1.00 89.69 111 GLN A CA 1
ATOM 892 C C . GLN A 1 111 ? -6.511 7.420 3.642 1.00 89.69 111 GLN A C 1
ATOM 894 O O . GLN A 1 111 ? -6.264 6.244 3.902 1.00 89.69 111 GLN A O 1
ATOM 899 N N . SER A 1 112 ? -5.804 8.146 2.773 1.00 91.19 112 SER A N 1
ATOM 900 C CA . SER A 1 112 ? -4.593 7.661 2.101 1.00 91.19 112 SER A CA 1
ATOM 901 C C . SER A 1 112 ? -3.335 8.247 2.738 1.00 91.19 112 SER A C 1
ATOM 903 O O . SER A 1 112 ? -3.288 9.426 3.096 1.00 91.19 112 SER A O 1
ATOM 905 N N . TYR A 1 113 ? -2.304 7.417 2.838 1.00 89.88 113 TYR A N 1
ATOM 906 C CA . TYR A 1 113 ? -0.961 7.767 3.285 1.00 89.88 113 TYR A CA 1
ATOM 907 C C . TYR A 1 113 ? 0.041 7.395 2.198 1.00 89.88 113 TYR A C 1
ATOM 909 O O . TYR A 1 113 ? -0.103 6.350 1.569 1.00 89.88 113 TYR A O 1
ATOM 917 N N . TYR A 1 114 ? 1.067 8.221 2.009 1.00 91.31 114 TYR A N 1
ATOM 918 C CA . TYR A 1 114 ? 2.044 8.057 0.934 1.00 91.31 114 TYR A CA 1
ATOM 919 C C . TYR A 1 114 ? 3.456 8.003 1.503 1.00 91.31 114 TYR A C 1
ATOM 921 O O . TYR A 1 114 ? 3.801 8.768 2.406 1.00 91.31 114 TYR A O 1
ATOM 929 N N . CYS A 1 115 ? 4.276 7.109 0.963 1.00 89.69 115 CYS A N 1
ATOM 930 C CA . CYS A 1 115 ? 5.678 6.978 1.325 1.00 89.69 115 CYS A CA 1
ATOM 931 C C . CYS A 1 115 ? 6.517 6.723 0.074 1.00 89.69 115 CYS A C 1
ATOM 933 O O . CYS A 1 115 ? 6.200 5.830 -0.712 1.00 89.69 115 CYS A O 1
ATOM 935 N N . ASN A 1 116 ? 7.599 7.485 -0.089 1.00 88.88 116 ASN A N 1
ATOM 936 C CA . ASN A 1 116 ? 8.606 7.182 -1.098 1.00 88.88 116 ASN A CA 1
ATOM 937 C C . ASN A 1 116 ? 9.369 5.938 -0.656 1.00 88.88 116 ASN A C 1
ATOM 939 O O . ASN A 1 116 ? 9.899 5.899 0.457 1.00 88.88 116 ASN A O 1
ATOM 943 N N . VAL A 1 117 ? 9.438 4.940 -1.527 1.00 84.38 117 VAL A N 1
ATOM 944 C CA . VAL A 1 117 ? 10.217 3.730 -1.282 1.00 84.38 117 VAL A CA 1
ATOM 945 C C . VAL A 1 117 ? 11.457 3.725 -2.175 1.00 84.38 117 VAL A C 1
ATOM 947 O O . VAL A 1 117 ? 11.425 4.293 -3.269 1.00 84.38 117 VAL A O 1
ATOM 950 N N . PRO A 1 118 ? 12.572 3.126 -1.721 1.00 80.62 118 PRO A N 1
ATOM 951 C CA . PRO A 1 118 ? 13.738 2.933 -2.571 1.00 80.62 118 PRO A CA 1
ATOM 952 C C . PRO A 1 118 ? 13.359 2.187 -3.847 1.00 80.62 118 PRO A C 1
ATOM 954 O O . PRO A 1 118 ? 12.410 1.397 -3.835 1.00 80.62 118 PRO A O 1
ATOM 957 N N . SER A 1 119 ? 14.139 2.395 -4.911 1.00 71.88 119 SER A N 1
ATOM 958 C CA . SER A 1 119 ? 14.007 1.574 -6.112 1.00 71.88 119 SER A CA 1
ATOM 959 C C . SER A 1 119 ? 14.076 0.096 -5.713 1.00 71.88 119 SER A C 1
ATOM 961 O O . SER A 1 119 ? 15.042 -0.313 -5.051 1.00 71.88 119 SER A O 1
ATOM 963 N N . PRO A 1 120 ? 13.041 -0.698 -6.023 1.00 66.62 120 PRO A N 1
ATOM 964 C CA . PRO A 1 120 ? 13.062 -2.105 -5.710 1.00 66.62 120 PRO A CA 1
ATOM 965 C C . PRO A 1 120 ? 14.196 -2.790 -6.478 1.00 66.62 120 PRO A C 1
ATOM 967 O O . PRO A 1 120 ? 14.341 -2.617 -7.684 1.00 66.62 120 PRO A O 1
ATOM 970 N N . SER A 1 121 ? 14.980 -3.620 -5.794 1.00 60.28 121 SER A N 1
ATOM 971 C CA . SER A 1 121 ? 16.047 -4.420 -6.403 1.00 60.28 121 SER A CA 1
ATOM 972 C C . SER A 1 121 ? 15.471 -5.647 -7.124 1.00 60.28 121 SER A C 1
ATOM 974 O O . SER A 1 121 ? 15.763 -6.785 -6.750 1.00 60.28 121 SER A O 1
ATOM 976 N N . TRP A 1 122 ? 14.569 -5.441 -8.082 1.00 61.91 122 TRP A N 1
ATOM 977 C CA . TRP A 1 122 ? 14.005 -6.528 -8.879 1.00 61.91 122 TRP A CA 1
ATOM 978 C C . TRP A 1 122 ? 14.900 -6.794 -10.084 1.00 61.91 122 TRP A C 1
ATOM 980 O O . TRP A 1 122 ? 15.255 -5.881 -10.823 1.00 61.91 122 TRP A O 1
ATOM 990 N N . SER A 1 123 ? 15.241 -8.060 -10.299 1.00 47.28 123 SER A N 1
ATOM 991 C CA . SER A 1 123 ? 15.712 -8.525 -11.599 1.00 47.28 123 SER A CA 1
ATOM 992 C C . SER A 1 123 ? 14.472 -8.809 -12.439 1.00 47.28 123 SER A C 1
ATOM 994 O O . SER A 1 123 ? 13.773 -9.788 -12.182 1.00 47.28 123 SER A O 1
ATOM 996 N N . ILE A 1 124 ? 14.157 -7.924 -13.383 1.00 50.22 124 ILE A N 1
ATOM 997 C CA . ILE A 1 124 ? 13.187 -8.227 -14.437 1.00 50.22 124 ILE A CA 1
ATOM 998 C C . ILE A 1 124 ? 13.921 -9.203 -15.369 1.00 50.22 124 ILE A C 1
ATOM 1000 O O . ILE A 1 124 ? 14.896 -8.815 -16.010 1.00 50.22 124 ILE A O 1
ATOM 1004 N N . LEU A 1 125 ? 13.561 -10.487 -15.293 1.00 43.25 125 LEU A N 1
ATOM 1005 C CA . LEU A 1 125 ? 14.116 -11.565 -16.123 1.00 43.25 125 LEU A CA 1
ATOM 1006 C C . LEU A 1 125 ? 13.499 -11.556 -17.520 1.00 43.25 125 LEU A C 1
ATOM 1008 O O . LEU A 1 125 ? 12.266 -11.359 -17.599 1.00 43.25 125 LEU A O 1
#

Foldseek 3Di:
DPQDLFKKKKWQKKKKWKWKWDFDPDVDDDDDRDIDIDTFWMDMDHIDIGNDPDDDDDDDDTDGRPDDDDPVRVVVLVVPDPRMWMKMKIKTWMWIGGPDPDDDTDDIDIDIDIDTDPSDPDDPD

Sequence (125 aa):
MNPNKKWDIYWDSLQASLFYYSPVYQHITELDQTYQRVLLAATSLSPLLLTTTNQTLVSFKLSTLDAYVADDVANKISDGNTTDLFVLEISVCYRYKLQSKDVKIPEPNVQSYYCNVPSPSWSIL

Organism: Prunus armeniaca (NCBI:txid36596)

Radius of gyration: 19.38 Å; chains: 1; bounding box: 47×36×52 Å